Protein AF-A0A059TF50-F1 (afdb_monomer)

Mean predicted aligned error: 2.99 Å

Structure (mmCIF, N/CA/C/O backbone):
data_AF-A0A059TF50-F1
#
_entry.id   AF-A0A059TF50-F1
#
loop_
_atom_site.group_PDB
_atom_site.id
_atom_site.type_symbol
_atom_site.label_atom_id
_atom_site.label_alt_id
_atom_site.label_comp_id
_atom_site.label_asym_id
_atom_site.label_entity_id
_atom_site.label_seq_id
_atom_site.pdbx_PDB_ins_code
_atom_site.Cartn_x
_atom_site.Cartn_y
_atom_site.Cartn_z
_atom_site.occupancy
_atom_site.B_iso_or_equiv
_atom_site.auth_seq_id
_atom_site.auth_comp_id
_atom_site.auth_asym_id
_atom_site.auth_atom_id
_atom_site.pdbx_PDB_model_num
ATOM 1 N N . VAL A 1 1 ? 9.671 -3.175 -6.887 1.00 65.38 1 VAL A N 1
ATOM 2 C CA . VAL A 1 1 ? 9.443 -2.315 -5.698 1.00 65.38 1 VAL A CA 1
ATOM 3 C C . VAL A 1 1 ? 10.416 -2.723 -4.600 1.00 65.38 1 VAL A C 1
ATOM 5 O O . VAL A 1 1 ? 10.578 -3.920 -4.380 1.00 65.38 1 VAL A O 1
ATOM 8 N N . MET A 1 2 ? 11.106 -1.761 -3.980 1.00 86.00 2 MET A N 1
ATOM 9 C CA . MET A 1 2 ? 12.035 -2.017 -2.868 1.00 86.00 2 MET A CA 1
ATOM 10 C C . MET A 1 2 ? 11.242 -2.348 -1.594 1.00 86.00 2 MET A C 1
ATOM 12 O O . MET A 1 2 ? 10.375 -1.567 -1.206 1.00 86.00 2 MET A O 1
ATOM 16 N N . GLU A 1 3 ? 11.521 -3.497 -0.970 1.00 88.69 3 GLU A N 1
ATOM 17 C CA . GLU A 1 3 ? 10.813 -3.977 0.237 1.00 88.69 3 GLU A CA 1
ATOM 18 C C . GLU A 1 3 ? 10.972 -3.024 1.414 1.00 88.69 3 GLU A C 1
ATOM 20 O O . GLU A 1 3 ? 9.997 -2.722 2.097 1.00 88.69 3 GLU A O 1
ATOM 25 N N . ASP A 1 4 ? 12.177 -2.488 1.598 1.00 93.19 4 ASP A N 1
ATOM 26 C CA . ASP A 1 4 ? 12.475 -1.585 2.707 1.00 93.19 4 ASP A CA 1
ATOM 27 C C . ASP A 1 4 ? 11.648 -0.306 2.642 1.00 93.19 4 ASP A C 1
ATOM 29 O O . ASP A 1 4 ? 11.143 0.159 3.661 1.00 93.19 4 ASP A O 1
ATOM 33 N N . LYS A 1 5 ? 11.438 0.231 1.432 1.00 94.50 5 LYS A N 1
ATOM 34 C CA . LYS A 1 5 ? 10.573 1.397 1.241 1.00 94.50 5 LYS A CA 1
ATOM 35 C C . LYS A 1 5 ? 9.128 1.060 1.599 1.00 94.50 5 LYS A C 1
ATOM 37 O O . LYS A 1 5 ? 8.501 1.805 2.337 1.00 94.50 5 LYS A O 1
ATOM 42 N N . LEU A 1 6 ? 8.614 -0.074 1.122 1.00 95.12 6 LEU A N 1
ATOM 43 C CA . LEU A 1 6 ? 7.245 -0.506 1.411 1.00 95.12 6 LEU A CA 1
ATOM 44 C C . LEU A 1 6 ? 7.004 -0.661 2.921 1.00 95.12 6 LEU A C 1
ATOM 46 O O . LEU A 1 6 ? 6.011 -0.165 3.452 1.00 95.12 6 LEU A O 1
ATOM 50 N N . LYS A 1 7 ? 7.942 -1.313 3.614 1.00 94.88 7 LYS A N 1
ATOM 51 C CA . LYS A 1 7 ? 7.890 -1.495 5.065 1.00 94.88 7 LYS A CA 1
ATOM 52 C C . LYS A 1 7 ? 8.024 -0.163 5.806 1.00 94.88 7 LYS A C 1
ATOM 54 O O . LYS A 1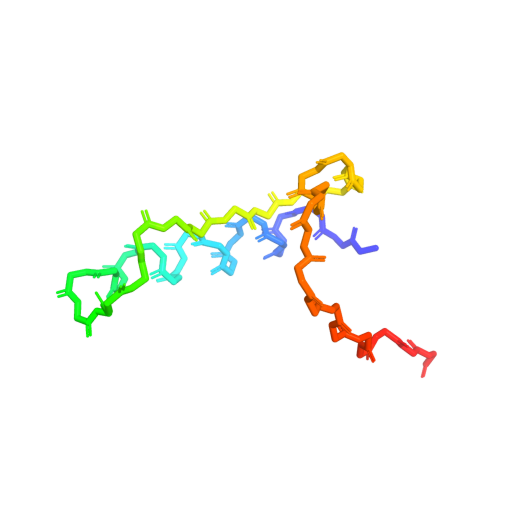 7 ? 7.304 0.054 6.776 1.00 94.88 7 LYS A O 1
ATOM 59 N N . GLY A 1 8 ? 8.914 0.720 5.350 1.00 97.25 8 GLY A N 1
ATOM 60 C CA . GLY A 1 8 ? 9.122 2.052 5.919 1.00 97.25 8 GLY A CA 1
ATOM 61 C C . GLY A 1 8 ? 7.855 2.905 5.900 1.00 97.25 8 GLY A C 1
ATOM 62 O O . GLY A 1 8 ? 7.426 3.369 6.950 1.00 97.25 8 GLY A 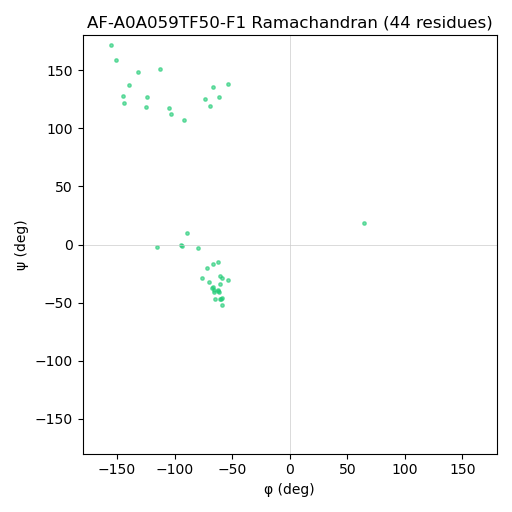O 1
ATOM 63 N N . GLU A 1 9 ? 7.212 3.029 4.738 1.00 97.12 9 GLU A N 1
ATOM 64 C CA . GLU A 1 9 ? 5.971 3.808 4.569 1.00 97.12 9 GLU A CA 1
ATOM 65 C C . GLU A 1 9 ? 4.816 3.238 5.409 1.00 97.12 9 GLU A C 1
ATOM 67 O O . GLU A 1 9 ? 4.050 3.976 6.026 1.00 97.12 9 GLU A O 1
ATOM 72 N N . MET A 1 10 ? 4.698 1.907 5.482 1.00 96.56 10 MET A N 1
ATOM 73 C CA . MET A 1 10 ? 3.688 1.263 6.327 1.00 96.56 10 MET A CA 1
ATOM 74 C C . MET A 1 10 ? 3.875 1.620 7.805 1.00 96.56 10 MET A C 1
ATOM 76 O O . MET A 1 10 ? 2.898 1.943 8.481 1.00 96.56 10 MET A O 1
ATOM 80 N N . MET A 1 11 ? 5.111 1.546 8.310 1.00 97.38 11 MET A N 1
ATOM 81 C CA . MET A 1 11 ? 5.422 1.874 9.705 1.00 97.38 11 MET A CA 1
ATOM 82 C C . MET A 1 11 ? 5.186 3.356 10.000 1.00 97.38 11 MET A C 1
ATOM 84 O O . MET A 1 11 ? 4.649 3.679 11.057 1.00 97.38 11 MET A O 1
ATOM 88 N N . ASP A 1 12 ? 5.522 4.239 9.059 1.00 97.62 12 ASP A N 1
ATOM 89 C CA . ASP A 1 12 ? 5.282 5.678 9.191 1.00 97.62 12 ASP A CA 1
ATOM 90 C C . ASP A 1 12 ? 3.782 5.985 9.373 1.00 97.62 12 ASP A C 1
ATOM 92 O O . ASP A 1 12 ? 3.376 6.644 10.333 1.00 97.62 12 ASP A O 1
ATOM 96 N N . LEU A 1 13 ? 2.917 5.380 8.550 1.00 97.19 13 LEU A N 1
ATOM 97 C CA . LEU A 1 13 ? 1.464 5.523 8.693 1.00 97.19 13 LEU A CA 1
ATOM 98 C C . LEU A 1 13 ? 0.916 4.893 9.982 1.00 97.19 13 LEU A C 1
ATOM 100 O O . LEU A 1 13 ? -0.012 5.427 10.592 1.00 97.19 13 LEU A O 1
ATOM 104 N N . GLN A 1 14 ? 1.471 3.758 10.413 1.00 97.38 14 GLN A N 1
ATOM 105 C CA . GLN A 1 14 ? 1.071 3.109 11.664 1.00 97.38 14 GLN A CA 1
ATOM 106 C C . GLN A 1 14 ? 1.453 3.939 12.895 1.00 97.38 14 GLN A C 1
ATOM 108 O O . GLN A 1 14 ? 0.663 4.007 13.837 1.00 97.38 14 GLN A O 1
ATOM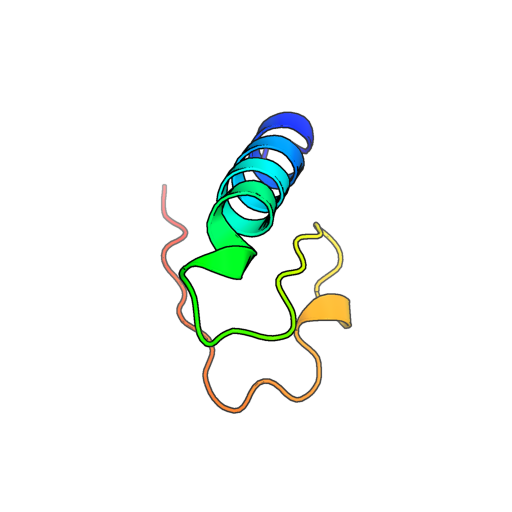 113 N N . HIS A 1 15 ? 2.604 4.616 12.894 1.00 96.94 15 HIS A N 1
ATOM 114 C CA . HIS A 1 15 ? 2.964 5.554 13.961 1.00 96.94 15 HIS A CA 1
ATOM 115 C C . HIS A 1 15 ? 1.960 6.710 14.071 1.00 96.94 15 HIS A C 1
ATOM 117 O O . HIS A 1 15 ? 1.648 7.150 15.177 1.00 96.94 15 HIS A O 1
ATOM 123 N N . GLY A 1 16 ? 1.386 7.147 12.947 1.00 96.38 16 GLY A N 1
ATOM 124 C CA . GLY A 1 16 ? 0.302 8.131 12.906 1.00 96.38 16 GLY A CA 1
ATOM 125 C C . GLY A 1 16 ? -1.097 7.579 13.212 1.00 96.38 16 GLY A C 1
ATOM 126 O O . GLY A 1 16 ? -2.050 8.357 13.248 1.00 96.38 16 GLY A O 1
ATOM 127 N N . SER A 1 17 ? -1.257 6.269 13.439 1.00 94.94 17 SER A N 1
ATOM 128 C CA . SER A 1 17 ? -2.579 5.619 13.518 1.00 94.94 17 SER A CA 1
ATOM 129 C C . SER A 1 17 ? -3.477 6.150 14.632 1.00 94.94 17 SER A C 1
ATOM 131 O O . SER A 1 17 ? -4.691 6.151 14.463 1.00 94.94 17 SER A O 1
ATOM 133 N N . LEU A 1 18 ? -2.907 6.675 15.724 1.00 95.62 18 LEU A N 1
ATOM 134 C CA . LEU A 1 18 ? -3.674 7.304 16.805 1.00 95.62 18 LEU A CA 1
ATOM 135 C C . LEU A 1 18 ? -4.525 8.489 16.314 1.00 95.62 18 LEU A C 1
ATOM 137 O O . LEU A 1 18 ? -5.577 8.774 16.880 1.00 95.62 18 LEU A O 1
ATOM 141 N N . PHE A 1 19 ? -4.081 9.167 15.256 1.00 97.19 19 PHE A N 1
ATOM 142 C CA . PHE A 1 19 ? -4.772 10.310 14.660 1.00 97.19 19 PHE A CA 1
ATOM 143 C C . PHE A 1 19 ? -5.675 9.915 13.480 1.00 97.19 19 PHE A C 1
ATOM 145 O O . PHE A 1 19 ? -6.324 10.776 12.884 1.00 97.19 19 PHE A O 1
ATOM 152 N N . LEU A 1 20 ? -5.726 8.628 13.124 1.00 96.19 20 LEU A N 1
ATOM 153 C CA . LEU A 1 20 ? -6.480 8.101 11.991 1.00 96.19 20 LEU A CA 1
ATOM 154 C C . LEU A 1 20 ? -7.630 7.212 12.475 1.00 96.19 20 LEU A C 1
ATOM 156 O O . LEU A 1 20 ? -7.541 6.526 13.484 1.00 96.19 20 LEU A O 1
ATOM 160 N N . HIS A 1 21 ? -8.704 7.144 11.689 1.00 96.62 21 HIS A N 1
ATOM 161 C CA . HIS A 1 21 ? -9.814 6.209 11.936 1.00 96.62 21 HIS A CA 1
ATOM 162 C C . HIS A 1 21 ? -9.601 4.843 11.249 1.00 96.62 21 HIS A C 1
ATOM 164 O O . HIS A 1 21 ? -10.508 4.011 11.183 1.00 96.62 21 HIS A O 1
ATOM 170 N N . THR A 1 22 ? -8.404 4.600 10.707 1.00 94.69 22 THR A N 1
ATOM 171 C CA . THR A 1 22 ? -8.067 3.384 9.960 1.00 94.69 22 THR A CA 1
ATOM 172 C C . THR A 1 22 ? -7.480 2.332 10.896 1.00 94.69 22 THR A C 1
ATOM 174 O O . THR A 1 22 ? -6.333 2.423 11.315 1.00 94.69 22 THR A O 1
ATOM 177 N N . HIS A 1 23 ? -8.265 1.296 11.184 1.00 90.75 23 HIS A N 1
ATOM 178 C CA . HIS A 1 23 ? -7.921 0.228 12.131 1.00 90.75 23 HIS A CA 1
ATOM 179 C C . HIS A 1 23 ? -6.831 -0.752 11.653 1.00 90.75 23 HIS A C 1
ATOM 181 O O . HIS A 1 23 ? -6.248 -1.458 12.472 1.00 90.75 23 HIS A O 1
ATOM 187 N N . LYS A 1 24 ? -6.577 -0.851 10.341 1.00 95.25 24 LYS A N 1
ATOM 188 C CA . LYS A 1 24 ? -5.598 -1.788 9.774 1.00 95.25 24 LYS A CA 1
ATOM 189 C C . LYS A 1 24 ? -4.881 -1.172 8.580 1.00 95.25 24 LYS A C 1
ATOM 191 O O . LYS A 1 24 ? -5.511 -0.829 7.585 1.00 95.25 24 LYS A O 1
ATOM 196 N N . ILE A 1 25 ? -3.557 -1.101 8.681 1.00 96.19 25 ILE A N 1
ATOM 197 C CA . ILE A 1 25 ? -2.650 -0.696 7.605 1.00 96.19 25 ILE A CA 1
ATOM 198 C C . ILE A 1 25 ? -1.639 -1.828 7.444 1.00 96.19 25 ILE A C 1
ATOM 200 O O . ILE A 1 25 ? -0.943 -2.166 8.400 1.00 96.19 25 ILE A O 1
ATOM 204 N N . VAL A 1 26 ? -1.608 -2.446 6.265 1.00 96.44 26 VAL A N 1
ATOM 205 C CA . VAL A 1 26 ? -0.694 -3.542 5.915 1.00 96.44 26 VAL A CA 1
ATOM 206 C C . VAL A 1 26 ? -0.049 -3.250 4.570 1.00 96.44 26 VAL A C 1
ATOM 208 O O . VAL A 1 26 ? -0.671 -2.625 3.712 1.00 96.44 26 VAL A O 1
ATOM 211 N N . ALA A 1 27 ? 1.182 -3.709 4.388 1.00 95.94 27 ALA A N 1
ATOM 212 C CA . ALA A 1 27 ? 1.916 -3.570 3.145 1.00 95.94 27 ALA A CA 1
ATOM 213 C C . ALA A 1 27 ? 2.784 -4.811 2.929 1.00 95.94 27 ALA A C 1
ATOM 215 O O . ALA A 1 27 ? 3.530 -5.210 3.821 1.00 95.94 27 ALA A O 1
ATOM 216 N N . ASP A 1 28 ? 2.663 -5.420 1.754 1.00 94.81 28 ASP A N 1
ATOM 217 C CA . ASP A 1 28 ? 3.413 -6.612 1.365 1.00 94.81 28 ASP A CA 1
ATOM 218 C C . ASP A 1 28 ? 3.596 -6.627 -0.160 1.00 94.81 28 ASP A C 1
ATOM 220 O O . ASP A 1 28 ? 2.872 -5.949 -0.897 1.00 94.81 28 ASP A O 1
ATOM 224 N N . LYS A 1 29 ? 4.589 -7.377 -0.632 1.00 94.62 29 LYS A N 1
ATOM 225 C CA . LYS A 1 29 ? 4.731 -7.733 -2.044 1.00 94.62 29 LYS A CA 1
ATOM 226 C C . LYS A 1 29 ? 3.745 -8.819 -2.452 1.00 94.62 29 LYS A C 1
ATOM 228 O O . LYS A 1 29 ? 3.383 -8.876 -3.626 1.00 94.62 29 LYS A O 1
ATOM 233 N N . ASP A 1 30 ? 3.355 -9.685 -1.521 1.00 95.56 30 ASP A N 1
ATOM 234 C CA . ASP A 1 30 ? 2.344 -10.694 -1.790 1.00 95.56 30 ASP A CA 1
ATOM 235 C C . ASP A 1 30 ? 0.976 -10.028 -1.966 1.00 95.56 30 ASP A C 1
ATOM 237 O O . ASP A 1 30 ? 0.429 -9.410 -1.052 1.00 95.56 30 ASP A O 1
ATOM 241 N N . TYR A 1 31 ? 0.387 -10.195 -3.148 1.00 95.31 31 TYR A N 1
ATOM 242 C CA . TYR A 1 31 ? -0.949 -9.695 -3.452 1.00 95.31 31 TYR A CA 1
ATOM 243 C C . TYR A 1 31 ? -2.041 -10.321 -2.575 1.00 95.31 31 TYR A C 1
ATOM 245 O O . TYR A 1 31 ? -3.132 -9.751 -2.488 1.00 95.31 31 TYR A O 1
ATOM 253 N N . ALA A 1 32 ? -1.771 -11.429 -1.877 1.00 96.62 32 ALA A N 1
ATOM 254 C CA . ALA A 1 32 ? -2.693 -12.026 -0.913 1.00 96.62 32 ALA A CA 1
ATOM 255 C C . ALA A 1 32 ? -3.175 -11.024 0.152 1.00 96.62 32 ALA A C 1
ATOM 257 O O . ALA A 1 32 ? -4.328 -11.100 0.582 1.00 96.62 32 ALA A O 1
ATOM 258 N N . VAL A 1 33 ? -2.361 -10.023 0.522 1.00 95.62 33 VAL A N 1
ATOM 259 C CA . VAL A 1 33 ? -2.768 -8.986 1.493 1.00 95.62 33 VAL A CA 1
ATOM 260 C C . VAL A 1 33 ? -3.888 -8.074 0.986 1.00 95.62 33 VAL A C 1
ATOM 262 O O . VAL A 1 33 ? -4.539 -7.405 1.786 1.00 95.62 33 VAL A O 1
ATOM 265 N N . THR A 1 34 ? -4.137 -8.063 -0.327 1.00 96.50 34 THR A N 1
ATOM 266 C CA . THR A 1 34 ? -5.200 -7.277 -0.975 1.00 96.50 34 THR A CA 1
ATOM 267 C C . THR A 1 34 ? -6.508 -8.053 -1.152 1.0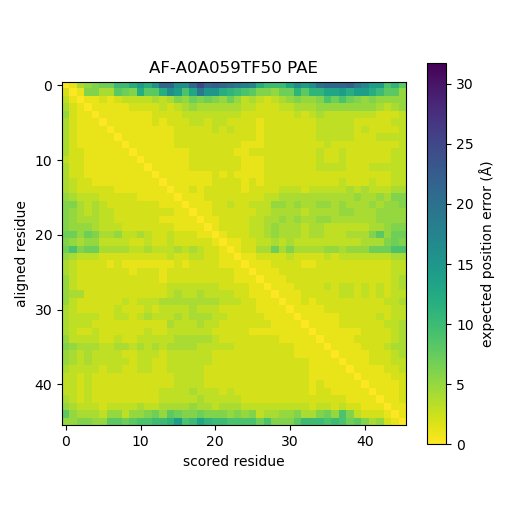0 96.50 34 THR A C 1
ATOM 269 O O . THR A 1 34 ? -7.491 -7.492 -1.646 1.00 96.50 34 THR A O 1
ATOM 272 N N . ALA A 1 35 ? -6.561 -9.326 -0.741 1.00 97.44 35 ALA A N 1
ATOM 273 C CA . ALA A 1 35 ? -7.755 -10.153 -0.870 1.00 97.44 35 ALA A CA 1
ATOM 274 C C . ALA A 1 35 ? -8.991 -9.484 -0.239 1.00 97.44 35 ALA A C 1
ATOM 276 O O . ALA A 1 35 ? -8.929 -8.931 0.858 1.00 97.44 35 ALA A O 1
ATOM 277 N N . ASN A 1 36 ? -10.135 -9.571 -0.928 1.00 97.25 36 ASN A N 1
ATOM 278 C CA . ASN A 1 36 ? -11.414 -8.964 -0.527 1.00 97.25 36 ASN A CA 1
ATOM 279 C C . ASN A 1 36 ? -11.429 -7.423 -0.477 1.00 97.25 36 ASN A C 1
ATOM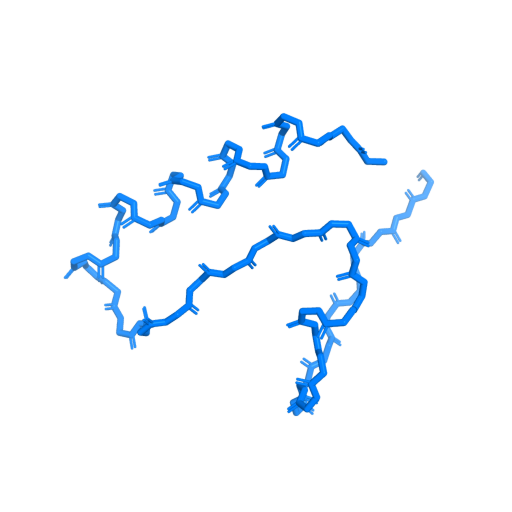 281 O O . ASN A 1 36 ? -12.332 -6.831 0.123 1.00 97.25 36 ASN A O 1
ATOM 285 N N . SER A 1 37 ? -10.473 -6.751 -1.124 1.00 97.19 37 SER A N 1
ATOM 286 C CA . SER A 1 37 ? -10.545 -5.300 -1.317 1.00 97.19 37 SER A CA 1
ATOM 287 C C . SER A 1 37 ? -11.776 -4.929 -2.146 1.00 97.19 37 SER A C 1
ATOM 289 O O . SER A 1 37 ? -11.969 -5.433 -3.249 1.00 97.19 37 SER A O 1
ATOM 291 N N . LYS A 1 38 ? -12.604 -4.010 -1.633 1.00 9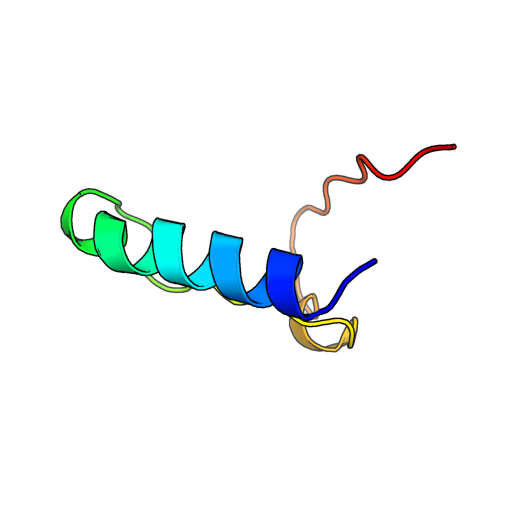8.19 38 LYS A N 1
ATOM 292 C CA . LYS A 1 38 ? -13.750 -3.462 -2.385 1.00 98.19 38 LYS A CA 1
ATOM 293 C C . LYS A 1 38 ? -13.306 -2.565 -3.541 1.00 98.19 38 LYS A C 1
ATOM 295 O O . LYS A 1 38 ? -14.001 -2.467 -4.545 1.00 98.19 38 LYS A O 1
ATOM 300 N N . ILE A 1 39 ? -12.182 -1.875 -3.358 1.00 97.94 39 ILE A N 1
ATOM 301 C CA . ILE A 1 39 ? -11.599 -0.925 -4.305 1.00 97.94 39 ILE A CA 1
ATOM 302 C C . ILE A 1 39 ? -10.087 -1.142 -4.301 1.00 97.94 39 ILE A C 1
ATOM 304 O O . ILE A 1 39 ? -9.491 -1.292 -3.235 1.00 97.94 39 ILE A O 1
ATOM 308 N N . VAL A 1 40 ? -9.482 -1.131 -5.487 1.00 97.38 40 VAL A N 1
ATOM 309 C CA . VAL A 1 40 ? -8.030 -1.173 -5.682 1.00 97.38 40 VAL A CA 1
ATOM 310 C C . VAL A 1 40 ? -7.630 0.044 -6.510 1.00 97.38 40 VAL A C 1
ATOM 312 O O . VAL A 1 40 ? -8.195 0.279 -7.576 1.00 97.38 40 VAL A O 1
ATOM 315 N N . VAL A 1 41 ? -6.664 0.821 -6.016 1.00 97.81 41 VAL A N 1
ATOM 316 C CA . VAL A 1 41 ? -6.111 1.985 -6.721 1.00 97.81 41 VAL A CA 1
ATOM 317 C C . VAL A 1 41 ? -4.732 1.611 -7.261 1.00 97.81 41 VAL A C 1
ATOM 319 O O . VAL A 1 41 ? -3.833 1.294 -6.487 1.00 97.81 41 VAL A O 1
ATOM 322 N N . VAL A 1 42 ? -4.566 1.635 -8.586 1.00 96.75 42 VAL A N 1
ATOM 323 C CA . VAL A 1 42 ? -3.306 1.281 -9.259 1.00 96.75 42 VAL A CA 1
ATOM 324 C C . VAL A 1 42 ? -2.591 2.554 -9.698 1.00 96.75 42 VAL A C 1
ATOM 326 O O . VAL A 1 42 ? -3.065 3.260 -10.582 1.00 96.75 42 VAL A O 1
ATOM 329 N N . THR A 1 43 ? -1.449 2.842 -9.076 1.00 95.75 43 THR A N 1
ATOM 330 C CA . THR A 1 43 ? -0.611 4.019 -9.380 1.00 95.75 43 THR A CA 1
ATOM 331 C C . THR A 1 43 ? 0.760 3.654 -9.950 1.00 95.75 43 THR A C 1
ATOM 333 O O . THR A 1 43 ? 1.550 4.539 -10.265 1.00 95.75 43 THR A O 1
ATOM 336 N N . ALA A 1 44 ? 1.064 2.35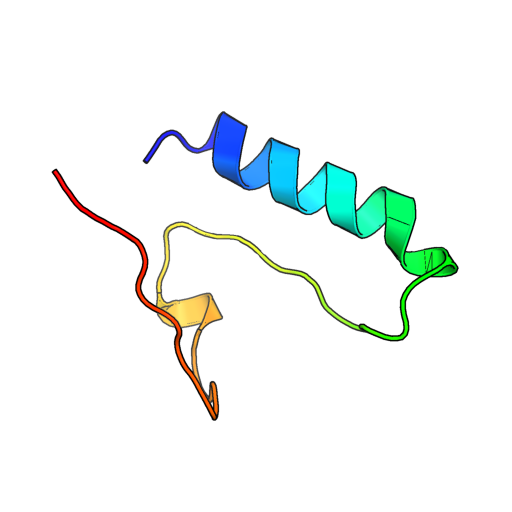8 -10.072 1.00 94.19 44 ALA A N 1
ATOM 337 C CA . ALA A 1 44 ? 2.328 1.894 -10.629 1.00 94.19 44 ALA A CA 1
ATOM 338 C C . ALA A 1 44 ? 2.433 2.252 -12.122 1.00 94.19 44 ALA A C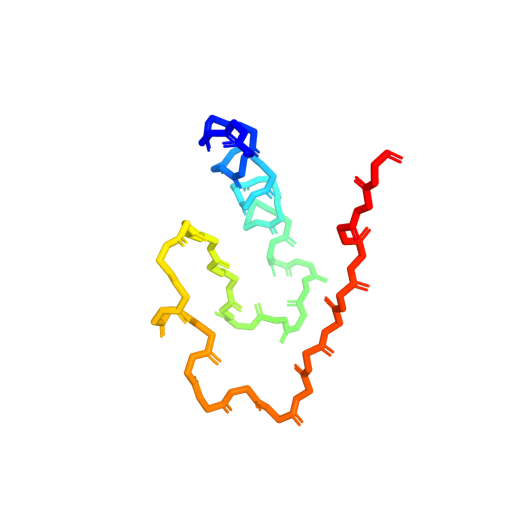 1
ATOM 340 O O . ALA A 1 44 ? 1.487 2.049 -12.882 1.00 94.19 44 ALA A O 1
ATOM 341 N N . GLY A 1 45 ? 3.599 2.749 -12.531 1.00 93.50 45 GLY A N 1
ATOM 342 C CA . GLY A 1 45 ? 3.919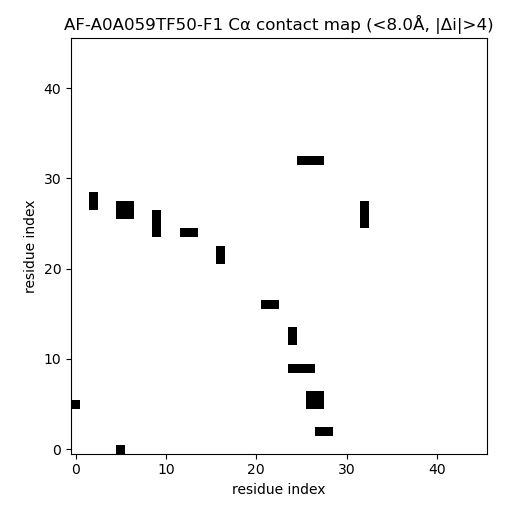 3.148 -13.900 1.00 93.50 45 GLY A CA 1
ATOM 343 C C . GLY A 1 45 ? 5.426 3.078 -14.146 1.00 93.50 45 GLY A C 1
ATOM 344 O O . GLY A 1 45 ? 6.190 2.825 -13.209 1.00 93.50 45 GLY A O 1
ATOM 345 N N . VAL A 1 46 ? 5.822 3.247 -15.409 1.00 90.56 46 VAL A N 1
ATOM 346 C CA . VAL A 1 46 ? 7.228 3.302 -15.844 1.00 90.56 46 VAL A CA 1
ATOM 347 C C . VAL A 1 46 ? 7.833 4.684 -15.654 1.00 90.56 46 VAL A C 1
ATOM 349 O O . VAL A 1 46 ? 7.087 5.675 -15.820 1.00 90.56 46 VAL A O 1
#

Organism: NCBI:txid1003843

Radius of gyration: 11.89 Å; Cα contacts (8 Å, |Δi|>4): 17; chains: 1; bounding box: 26×22×33 Å

Foldseek 3Di:
DDPVVQVVVQVVVVVVCVVPPDPDGDGDPPCVVCPPPPDDDDPDDD

InterPro domains:
  IPR001236 Lactate/malate dehydrogenase, N-terminal [PF00056] (2-46)
  IPR036291 NAD(P)-binding domain superfamily [SSF51735] (1-46)

Secondary structure (DSSP, 8-state):
--HHHHHHHHHHHHHTGGG-S-S-----SSGGGGTT-S--------

pLDDT: mean 94.88, std 5.01, range [65.38, 98.19]

Sequence (46 aa):
VMEDKLKGEMMDLQHGSLFLHTHKIVADKDYAVTANSKIVVVTAGV

Solvent-accessible surface area (backbone atoms only — not comparable to full-atom values): 3312 Å² total; per-residue (Å²): 131,63,65,68,58,49,51,49,55,46,50,56,54,56,74,49,32,89,84,46,94,64,93,77,86,85,71,72,90,58,68,73,82,54,66,89,57,92,73,86,88,86,82,87,79,135